Protein AF-A0A2R6ECA6-F1 (afdb_monomer)

Mean predicted aligned error: 9.38 Å

Nearest PDB structures (foldseek):
  5mgy-assembly4_A  TM=2.905E-01  e=3.340E+00  Stutzerimonas stutzeri ATCC 14405 = CCUG 16156
  5xod-assembly1_A  TM=2.362E-01  e=5.209E+00  Homo sapiens

pLDDT: mean 79.29, std 18.14, range [38.91, 96.81]

Foldseek 3Di:
DWDDWDKPFDDLVLVVVCLVVLPLCSPTPWMWTDHRQKTAGGQVRPQWKWFAPDQQPDPDDDDWPQAPPRDQDRMDSDCVSYDHIDTQDHQWIFGHPPGPVCPPPDRRDIDRSHYDDDDDDDPDPVVNVVVD

Structure (mmCIF, N/CA/C/O backbone):
data_AF-A0A2R6ECA6-F1
#
_entry.id   AF-A0A2R6ECA6-F1
#
loop_
_atom_site.group_PDB
_atom_site.id
_atom_site.type_symbol
_atom_site.label_atom_id
_atom_site.label_alt_id
_atom_site.label_comp_id
_atom_site.label_asym_id
_atom_site.label_entity_id
_atom_site.label_seq_id
_atom_site.pdbx_PDB_ins_code
_atom_site.Cartn_x
_atom_site.Cartn_y
_atom_site.Cartn_z
_atom_site.occupancy
_atom_site.B_iso_or_equiv
_atom_site.auth_seq_id
_atom_site.auth_comp_id
_atom_site.auth_asym_id
_atom_site.auth_atom_id
_atom_site.pdbx_PDB_model_num
ATOM 1 N N . MET A 1 1 ? 10.782 -21.350 -6.755 1.00 46.38 1 MET A N 1
ATOM 2 C CA . MET A 1 1 ? 11.504 -20.353 -5.941 1.00 46.38 1 MET A CA 1
ATOM 3 C C . MET A 1 1 ? 10.453 -19.389 -5.437 1.00 46.38 1 MET A C 1
ATOM 5 O O . MET A 1 1 ? 9.770 -18.817 -6.270 1.00 46.38 1 MET A O 1
ATOM 9 N N . THR A 1 2 ? 10.244 -19.312 -4.126 1.00 53.75 2 THR A N 1
ATOM 10 C CA . THR A 1 2 ? 9.335 -18.329 -3.518 1.00 53.75 2 THR A CA 1
ATOM 11 C C . THR A 1 2 ? 10.023 -16.974 -3.559 1.00 53.75 2 THR A C 1
ATOM 13 O O . THR A 1 2 ? 11.202 -16.893 -3.213 1.00 53.75 2 THR A O 1
ATOM 16 N N . LEU A 1 3 ? 9.328 -15.935 -4.015 1.00 64.56 3 LEU A N 1
ATOM 17 C CA . LEU A 1 3 ? 9.881 -14.584 -3.984 1.00 64.56 3 LEU A CA 1
ATOM 18 C C . LEU A 1 3 ? 9.994 -14.118 -2.523 1.00 64.56 3 LEU A C 1
ATOM 20 O O . LEU A 1 3 ? 9.020 -14.190 -1.771 1.00 64.56 3 LEU A O 1
ATOM 24 N N . GLU A 1 4 ? 11.184 -13.680 -2.112 1.00 76.25 4 GLU A N 1
ATOM 25 C CA . GLU A 1 4 ? 11.401 -13.132 -0.770 1.00 76.25 4 GLU A CA 1
ATOM 26 C C . GLU A 1 4 ? 10.685 -11.785 -0.605 1.00 76.25 4 GLU A C 1
ATOM 28 O O . GLU A 1 4 ? 10.438 -11.067 -1.576 1.00 76.25 4 GLU A O 1
ATOM 33 N N . ALA A 1 5 ? 10.320 -11.455 0.635 1.00 86.31 5 ALA A N 1
ATOM 34 C CA . ALA A 1 5 ? 9.654 -10.194 0.923 1.00 86.31 5 ALA A CA 1
ATOM 35 C C . ALA A 1 5 ? 10.627 -9.017 0.768 1.00 86.31 5 ALA A C 1
ATOM 37 O O . ALA A 1 5 ? 11.710 -9.025 1.353 1.00 86.31 5 ALA A O 1
ATOM 38 N N . ASP A 1 6 ? 10.198 -7.989 0.043 1.00 93.50 6 ASP A N 1
ATOM 39 C CA . ASP A 1 6 ? 10.919 -6.729 -0.130 1.00 93.50 6 ASP A CA 1
ATOM 40 C C . ASP A 1 6 ? 9.924 -5.582 0.063 1.00 93.50 6 ASP A C 1
ATOM 42 O O . ASP A 1 6 ? 9.097 -5.293 -0.804 1.00 93.50 6 ASP A O 1
ATOM 46 N N . LEU A 1 7 ? 9.936 -5.001 1.264 1.00 94.75 7 LEU A N 1
ATOM 47 C CA . LEU A 1 7 ? 8.926 -4.066 1.753 1.00 94.75 7 LEU A CA 1
ATOM 48 C C . LEU A 1 7 ? 9.568 -2.778 2.251 1.00 94.75 7 LEU A C 1
ATOM 50 O O . LEU A 1 7 ? 10.609 -2.786 2.910 1.00 94.75 7 LEU A O 1
ATOM 54 N N . ARG A 1 8 ? 8.862 -1.670 2.031 1.00 95.88 8 ARG A N 1
ATOM 55 C CA . ARG A 1 8 ? 9.128 -0.383 2.674 1.00 95.88 8 ARG A CA 1
ATOM 56 C C . ARG A 1 8 ? 8.043 -0.060 3.690 1.00 95.88 8 ARG A C 1
ATOM 58 O O . ARG A 1 8 ? 6.891 -0.455 3.527 1.00 95.88 8 ARG A O 1
ATOM 65 N N . GLY A 1 9 ? 8.425 0.651 4.747 1.00 94.94 9 GLY A N 1
ATOM 66 C CA . GLY A 1 9 ? 7.510 1.225 5.740 1.00 94.94 9 GLY A CA 1
ATOM 67 C C . GLY A 1 9 ? 6.931 0.261 6.789 1.00 94.94 9 GLY A C 1
ATOM 68 O O . GLY A 1 9 ? 6.537 0.712 7.865 1.00 94.94 9 GLY A O 1
ATOM 69 N N . ALA A 1 10 ? 6.931 -1.057 6.555 1.00 95.38 10 ALA A N 1
ATOM 70 C CA . ALA A 1 10 ? 6.458 -2.045 7.529 1.00 95.38 10 ALA A CA 1
ATOM 71 C C . ALA A 1 10 ? 7.147 -3.413 7.399 1.00 95.38 10 ALA A C 1
ATOM 73 O O . ALA A 1 10 ? 7.728 -3.751 6.371 1.00 95.38 10 ALA A O 1
ATOM 74 N N . SER A 1 11 ? 7.041 -4.225 8.456 1.00 94.94 11 SER A N 1
ATOM 75 C CA . SER A 1 11 ? 7.504 -5.616 8.439 1.00 94.94 11 SER A CA 1
ATOM 76 C C . SER A 1 11 ? 6.539 -6.525 7.667 1.00 94.94 11 SER A C 1
ATOM 78 O O . SER A 1 11 ? 5.327 -6.298 7.677 1.00 94.94 11 SER A O 1
ATOM 80 N N . ALA A 1 12 ? 7.046 -7.621 7.091 1.00 94.12 12 ALA A N 1
ATOM 81 C CA . ALA A 1 12 ? 6.208 -8.623 6.425 1.00 94.12 12 ALA A CA 1
ATOM 82 C C . ALA A 1 12 ? 5.117 -9.197 7.347 1.00 94.12 12 ALA A C 1
ATOM 84 O O . ALA A 1 12 ? 3.996 -9.419 6.905 1.00 94.12 12 ALA A O 1
ATOM 85 N N . ALA A 1 13 ? 5.407 -9.385 8.640 1.00 95.06 13 ALA A N 1
ATOM 86 C CA . ALA A 1 13 ? 4.423 -9.874 9.607 1.00 95.06 13 ALA A CA 1
ATOM 87 C C . ALA A 1 13 ? 3.259 -8.888 9.809 1.00 95.06 13 ALA A C 1
ATOM 89 O O . ALA A 1 13 ? 2.100 -9.299 9.850 1.00 95.06 13 ALA A O 1
ATOM 90 N N . THR A 1 14 ? 3.553 -7.586 9.889 1.00 95.88 14 THR A N 1
ATOM 91 C CA . THR A 1 14 ? 2.533 -6.532 9.993 1.00 95.88 14 THR A CA 1
ATOM 92 C C . THR A 1 14 ? 1.647 -6.508 8.753 1.00 95.88 14 THR A C 1
ATOM 94 O O . THR A 1 14 ? 0.424 -6.493 8.873 1.00 95.88 14 THR A O 1
ATOM 97 N N . VAL A 1 15 ? 2.263 -6.550 7.570 1.00 95.12 15 VAL A N 1
ATOM 98 C CA . VAL A 1 15 ? 1.555 -6.514 6.286 1.00 95.12 15 VAL A CA 1
ATOM 99 C C . VAL A 1 15 ? 0.675 -7.752 6.101 1.00 95.12 15 VAL A C 1
ATOM 101 O O . VAL A 1 15 ? -0.496 -7.608 5.762 1.00 95.12 15 VAL A O 1
ATOM 104 N N . ARG A 1 16 ? 1.181 -8.956 6.401 1.00 94.75 16 ARG A N 1
ATOM 105 C CA . ARG A 1 16 ? 0.378 -10.194 6.391 1.00 94.75 16 ARG A CA 1
ATOM 106 C C . ARG A 1 16 ? -0.846 -10.070 7.286 1.00 94.75 16 ARG A C 1
ATOM 108 O O . ARG A 1 16 ? -1.962 -10.279 6.826 1.00 94.75 16 ARG A O 1
ATOM 115 N N . GLY A 1 17 ? -0.646 -9.634 8.529 1.00 94.94 17 GLY A N 1
ATOM 116 C CA . GLY A 1 17 ? -1.744 -9.426 9.467 1.00 94.94 17 GLY A CA 1
ATOM 117 C C . GLY A 1 17 ? -2.772 -8.400 8.975 1.00 94.94 17 GLY A C 1
ATOM 118 O O . GLY A 1 17 ? -3.964 -8.581 9.210 1.00 94.94 17 GLY A O 1
ATOM 119 N N . ALA A 1 18 ? -2.336 -7.346 8.280 1.00 94.56 18 ALA A N 1
ATOM 120 C CA . ALA A 1 18 ? -3.233 -6.354 7.691 1.00 94.56 18 ALA A CA 1
ATOM 121 C C . ALA A 1 18 ? -4.069 -6.932 6.538 1.00 94.56 18 ALA A C 1
ATOM 123 O O . ALA A 1 18 ? -5.258 -6.633 6.433 1.00 94.56 18 ALA A O 1
ATOM 124 N N . ILE A 1 19 ? -3.473 -7.787 5.698 1.00 93.25 19 ILE A N 1
ATOM 125 C CA . ILE A 1 19 ? -4.176 -8.474 4.603 1.00 93.25 19 ILE A CA 1
ATOM 126 C C . ILE A 1 19 ? -5.187 -9.469 5.174 1.00 93.25 19 ILE A C 1
ATOM 128 O O . ILE A 1 19 ? -6.350 -9.455 4.782 1.00 93.25 19 ILE A O 1
ATOM 132 N N . GLU A 1 20 ? -4.755 -10.310 6.115 1.00 93.38 20 GLU A N 1
ATOM 133 C CA . GLU A 1 20 ? -5.581 -11.355 6.730 1.00 93.38 20 GLU A CA 1
ATOM 134 C C . GLU A 1 20 ? -6.795 -10.782 7.462 1.00 93.38 20 GLU A C 1
ATOM 136 O O . GLU A 1 20 ? -7.891 -11.332 7.368 1.00 93.38 20 GLU A O 1
ATOM 141 N N . ARG A 1 21 ? -6.614 -9.670 8.184 1.00 93.38 21 ARG A N 1
ATOM 142 C CA . ARG A 1 21 ? -7.695 -9.022 8.937 1.00 93.38 21 ARG A CA 1
ATOM 143 C C . ARG A 1 21 ? -8.496 -8.014 8.115 1.00 93.38 21 ARG A C 1
ATOM 145 O O . ARG A 1 21 ? -9.508 -7.528 8.608 1.00 93.38 21 ARG A O 1
ATOM 152 N N . GLY A 1 22 ? -8.046 -7.679 6.905 1.00 91.75 22 GLY A N 1
ATOM 153 C CA . GLY A 1 22 ? -8.604 -6.568 6.131 1.00 91.75 22 GLY A CA 1
ATOM 154 C C . GLY A 1 22 ? -8.459 -5.219 6.844 1.00 91.75 22 GLY A C 1
ATOM 155 O O . GLY A 1 22 ? -9.317 -4.359 6.694 1.00 91.75 22 GLY A O 1
ATOM 156 N N . ASP A 1 23 ? -7.403 -5.044 7.642 1.00 93.00 23 ASP A N 1
ATOM 157 C CA . ASP A 1 23 ? -7.160 -3.843 8.448 1.00 93.00 23 ASP A CA 1
ATOM 158 C C . ASP A 1 23 ? -6.525 -2.737 7.581 1.00 93.00 23 ASP A C 1
ATOM 160 O O . ASP A 1 23 ? -5.359 -2.874 7.195 1.00 93.00 23 ASP A O 1
ATOM 164 N N . PRO A 1 24 ? -7.261 -1.656 7.246 1.00 90.06 24 PRO A N 1
ATOM 165 C CA . PRO A 1 24 ? -6.765 -0.612 6.353 1.00 90.06 24 PRO A CA 1
ATOM 166 C C . PRO A 1 24 ? -5.676 0.254 7.001 1.00 90.06 24 PRO A C 1
ATOM 168 O O . PRO A 1 24 ? -4.920 0.910 6.285 1.00 90.06 24 PRO A O 1
ATOM 171 N N . LEU A 1 25 ? -5.587 0.279 8.337 1.00 89.44 25 LEU A N 1
ATOM 172 C CA . LEU A 1 25 ? -4.720 1.180 9.094 1.00 89.44 25 LEU A CA 1
ATOM 173 C C . LEU A 1 25 ? -4.029 0.431 10.249 1.00 89.44 25 LEU A C 1
ATOM 175 O O . LEU A 1 25 ? -4.284 0.729 11.416 1.00 89.44 25 LEU A O 1
ATOM 179 N N . PRO A 1 26 ? -3.067 -0.466 9.960 1.00 90.00 26 PRO A N 1
ATOM 180 C CA . PRO A 1 26 ? -2.412 -1.307 10.969 1.00 90.00 26 PRO A CA 1
ATOM 181 C C . PRO A 1 26 ? -1.420 -0.556 11.886 1.00 90.00 26 PRO A C 1
ATOM 183 O O . PRO A 1 26 ? -0.517 -1.166 12.457 1.00 90.00 26 PRO A O 1
ATOM 186 N N . GLY A 1 27 ? -1.539 0.772 12.009 1.00 88.94 27 GLY A N 1
ATOM 187 C CA . GLY A 1 27 ? -0.695 1.608 12.871 1.00 88.94 27 GLY A CA 1
ATOM 188 C C . GLY A 1 27 ? 0.703 1.914 12.318 1.00 88.94 27 GLY A C 1
ATOM 189 O O . GLY A 1 27 ? 1.623 2.166 13.092 1.00 88.94 27 GLY A O 1
ATOM 190 N N . THR A 1 28 ? 0.890 1.877 10.996 1.00 89.50 28 THR A N 1
ATOM 191 C CA . THR A 1 28 ? 2.179 2.153 10.335 1.00 89.50 28 THR A CA 1
ATOM 192 C C . THR A 1 28 ? 2.210 3.542 9.686 1.00 89.50 28 THR A C 1
ATOM 194 O O . THR A 1 28 ? 1.178 4.194 9.503 1.00 89.50 28 THR A O 1
ATOM 197 N N . ALA A 1 29 ? 3.401 3.992 9.280 1.00 88.06 29 ALA A N 1
ATOM 198 C CA . ALA A 1 29 ? 3.580 5.237 8.524 1.00 88.06 29 ALA A CA 1
ATOM 199 C C . ALA A 1 29 ? 3.193 5.120 7.030 1.00 88.06 29 ALA A C 1
ATOM 201 O O . ALA A 1 29 ? 3.304 6.095 6.291 1.00 88.06 29 ALA A O 1
ATOM 202 N N . GLY A 1 30 ? 2.717 3.950 6.592 1.00 92.94 30 GLY A N 1
ATOM 203 C CA . GLY A 1 30 ? 2.569 3.565 5.186 1.00 92.94 30 GLY A CA 1
ATOM 204 C C . GLY A 1 30 ? 3.395 2.320 4.876 1.00 92.94 30 GLY A C 1
ATOM 205 O O . GLY A 1 30 ? 4.333 2.007 5.610 1.00 92.94 30 GLY A O 1
ATOM 206 N N . PHE A 1 31 ? 3.025 1.577 3.834 1.00 96.44 31 PHE A N 1
ATOM 207 C CA . PHE A 1 31 ? 3.833 0.463 3.339 1.00 96.44 31 PHE A CA 1
ATOM 208 C C . PHE A 1 31 ? 3.521 0.125 1.886 1.00 96.44 31 PHE A C 1
ATOM 210 O O . PHE A 1 31 ? 2.387 0.246 1.418 1.00 96.44 31 PHE A O 1
ATOM 217 N N . ALA A 1 32 ? 4.542 -0.357 1.186 1.00 96.81 32 ALA A N 1
ATOM 218 C CA . ALA A 1 32 ? 4.403 -0.919 -0.145 1.00 96.81 32 ALA A CA 1
ATOM 219 C C . ALA A 1 32 ? 5.536 -1.909 -0.431 1.00 96.81 32 ALA A C 1
ATOM 221 O O . ALA A 1 32 ? 6.596 -1.841 0.197 1.00 96.81 32 ALA A O 1
ATOM 222 N N . GLY A 1 33 ? 5.321 -2.811 -1.387 1.00 94.38 33 GLY A N 1
ATOM 223 C CA . GLY A 1 33 ? 6.334 -3.761 -1.848 1.00 94.38 33 GLY A CA 1
ATOM 224 C C . GLY A 1 33 ? 5.809 -5.187 -1.955 1.00 94.38 33 GLY A C 1
ATOM 225 O O . GLY A 1 33 ? 4.603 -5.406 -2.027 1.00 94.38 33 GLY A O 1
ATOM 226 N N . LEU A 1 34 ? 6.721 -6.150 -1.989 1.00 93.12 34 LEU A N 1
ATOM 227 C CA . LEU A 1 34 ? 6.441 -7.560 -2.214 1.00 93.12 34 LEU A CA 1
ATOM 228 C C . LEU A 1 34 ? 6.336 -8.335 -0.900 1.00 93.12 34 LEU A C 1
ATOM 230 O O . LEU A 1 34 ? 7.238 -8.295 -0.065 1.00 93.12 34 LEU A O 1
ATOM 234 N N . VAL A 1 35 ? 5.262 -9.102 -0.746 1.00 92.44 35 VAL A N 1
ATOM 235 C CA . VAL A 1 35 ? 5.084 -10.071 0.338 1.00 92.44 35 VAL A CA 1
ATOM 236 C C . VAL A 1 35 ? 4.344 -11.293 -0.195 1.00 92.44 35 VAL A C 1
ATOM 238 O O . VAL A 1 35 ? 3.345 -11.162 -0.893 1.00 92.44 35 VAL A O 1
ATOM 241 N N . ASP A 1 36 ? 4.852 -12.490 0.099 1.00 88.00 36 ASP A N 1
ATOM 242 C CA . ASP A 1 36 ? 4.224 -13.769 -0.270 1.00 88.00 36 ASP A CA 1
ATOM 243 C C . ASP A 1 36 ? 3.803 -13.860 -1.753 1.00 88.00 36 ASP A C 1
ATOM 245 O O . ASP A 1 36 ? 2.729 -14.358 -2.088 1.00 88.00 36 ASP A O 1
ATOM 249 N N . GLY A 1 37 ? 4.644 -13.335 -2.652 1.00 85.56 37 GLY A N 1
ATOM 250 C CA . GLY A 1 37 ? 4.391 -13.346 -4.096 1.00 85.56 37 GLY A CA 1
ATOM 251 C C . GLY A 1 37 ? 3.366 -12.315 -4.590 1.00 85.56 37 GLY A C 1
ATOM 252 O O . GLY A 1 37 ? 3.023 -12.320 -5.772 1.00 85.56 37 GLY A O 1
ATOM 253 N N . ALA A 1 38 ? 2.887 -11.413 -3.731 1.00 89.12 38 ALA A N 1
ATOM 254 C CA . ALA A 1 38 ? 1.989 -10.327 -4.103 1.00 89.12 38 ALA A CA 1
ATOM 255 C C . ALA A 1 38 ? 2.588 -8.956 -3.782 1.00 89.12 38 ALA A C 1
ATOM 257 O O . ALA A 1 38 ? 3.158 -8.728 -2.715 1.00 89.12 38 ALA A O 1
ATOM 258 N N . LEU A 1 39 ? 2.417 -8.018 -4.708 1.00 93.56 39 LEU A N 1
ATOM 259 C CA . LEU A 1 39 ? 2.653 -6.614 -4.435 1.00 93.56 39 LEU A CA 1
ATOM 260 C C . LEU A 1 39 ? 1.505 -6.031 -3.651 1.00 93.56 39 LEU A C 1
ATOM 262 O O . LEU A 1 39 ? 0.339 -6.308 -3.926 1.00 93.56 39 LEU A O 1
ATOM 266 N N . VAL A 1 40 ? 1.847 -5.171 -2.712 1.00 95.25 40 VAL A N 1
ATOM 267 C CA . VAL A 1 40 ? 0.888 -4.498 -1.858 1.00 95.25 40 VAL A CA 1
ATOM 268 C C . VAL A 1 40 ? 1.188 -3.016 -1.814 1.00 95.25 40 VAL A C 1
ATOM 270 O O . VAL A 1 40 ? 2.347 -2.602 -1.896 1.00 95.25 40 VAL A O 1
ATOM 273 N N . ARG A 1 41 ? 0.138 -2.221 -1.645 1.00 96.56 41 ARG A N 1
ATOM 274 C CA . ARG A 1 41 ? 0.240 -0.808 -1.300 1.00 96.56 41 ARG A CA 1
ATOM 275 C C . ARG A 1 41 ? -0.857 -0.454 -0.310 1.00 96.56 41 ARG A C 1
ATOM 277 O O . ARG A 1 41 ? -2.020 -0.796 -0.529 1.00 96.56 41 ARG A O 1
ATOM 284 N N . ASP A 1 42 ? -0.477 0.214 0.775 1.00 95.44 42 ASP A N 1
ATOM 285 C CA . ASP A 1 42 ? -1.403 0.614 1.831 1.00 95.44 42 ASP A CA 1
ATOM 286 C C . ASP A 1 42 ? -2.518 1.541 1.319 1.00 95.44 42 ASP A C 1
ATOM 288 O O . ASP A 1 42 ? -2.429 2.125 0.234 1.00 95.44 42 ASP A O 1
ATOM 292 N N . VAL A 1 43 ? -3.585 1.675 2.110 1.00 95.62 43 VAL A N 1
ATOM 293 C CA . VAL A 1 43 ? -4.799 2.418 1.734 1.00 95.62 43 VAL A CA 1
ATOM 294 C C . VAL A 1 43 ? -4.555 3.908 1.469 1.00 95.62 43 VAL A C 1
ATOM 296 O O . VAL A 1 43 ? -5.275 4.507 0.677 1.00 95.62 43 VAL A O 1
ATOM 299 N N . LEU A 1 44 ? -3.529 4.506 2.084 1.00 93.94 44 LEU A N 1
ATOM 300 C CA . LEU A 1 44 ? -3.170 5.913 1.888 1.00 93.94 44 LEU A CA 1
ATOM 301 C C . LEU A 1 44 ? -2.108 6.102 0.798 1.00 93.94 44 LEU A C 1
ATOM 303 O O . LEU A 1 44 ? -1.870 7.227 0.366 1.00 93.94 44 LEU A O 1
ATOM 307 N N . GLY A 1 45 ? -1.470 5.020 0.341 1.00 93.62 45 GLY A N 1
ATOM 308 C CA . GLY A 1 45 ? -0.499 5.046 -0.749 1.00 93.62 45 GLY A CA 1
ATOM 309 C C . GLY A 1 45 ? 0.752 5.878 -0.456 1.00 93.62 45 GLY A C 1
ATOM 310 O O . GLY A 1 45 ? 1.287 6.506 -1.371 1.00 93.62 45 GLY A O 1
ATOM 311 N N . ARG A 1 46 ? 1.207 5.907 0.801 1.00 94.12 46 ARG A N 1
ATOM 312 C CA . ARG A 1 46 ? 2.324 6.763 1.247 1.00 94.12 46 ARG A CA 1
ATOM 313 C C . ARG A 1 46 ? 3.680 6.256 0.775 1.00 94.12 46 ARG A C 1
ATOM 315 O O . ARG A 1 46 ? 4.542 7.054 0.423 1.00 94.12 46 ARG A O 1
ATOM 322 N N . GLU A 1 47 ? 3.831 4.939 0.7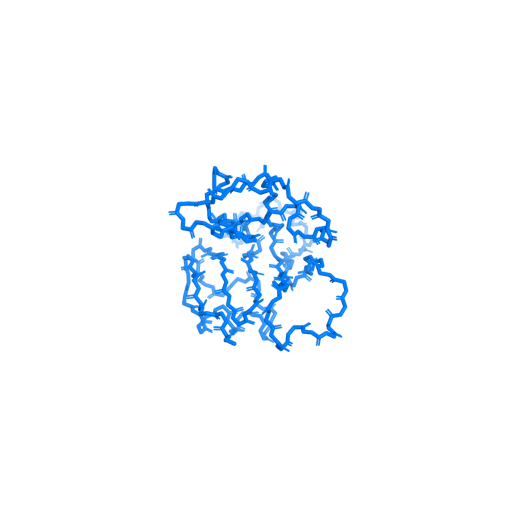08 1.00 96.31 47 GLU A N 1
ATOM 323 C CA . GLU A 1 47 ? 4.934 4.306 -0.007 1.00 96.31 47 GLU A CA 1
ATOM 324 C C . GLU A 1 47 ? 4.528 4.049 -1.467 1.00 96.31 47 GLU A C 1
ATOM 326 O O . GLU A 1 47 ? 3.376 3.711 -1.779 1.00 96.31 47 GLU A O 1
ATOM 331 N N . LEU A 1 48 ? 5.481 4.239 -2.380 1.00 96.19 48 LEU A N 1
ATOM 332 C CA . LEU A 1 48 ? 5.286 4.042 -3.816 1.00 96.19 48 LEU A CA 1
ATOM 333 C C . LEU A 1 48 ? 5.768 2.653 -4.215 1.00 96.19 48 LEU A C 1
ATOM 335 O O . LEU A 1 48 ? 6.823 2.211 -3.774 1.00 96.19 48 LEU A O 1
ATOM 339 N N . VAL A 1 49 ? 5.025 1.991 -5.095 1.00 95.62 49 VAL A N 1
ATOM 340 C CA . VAL A 1 49 ? 5.473 0.771 -5.765 1.00 95.62 49 VAL A CA 1
ATOM 341 C C . VAL A 1 49 ? 4.884 0.743 -7.166 1.00 95.62 49 VAL A C 1
ATOM 343 O O . VAL A 1 49 ? 3.692 0.990 -7.355 1.00 95.62 49 VAL A O 1
ATOM 346 N N . TYR A 1 50 ? 5.736 0.482 -8.145 1.00 94.12 50 TYR A N 1
ATOM 347 C CA . TYR A 1 50 ? 5.399 0.502 -9.556 1.00 94.12 50 TYR A CA 1
ATOM 348 C C . TYR A 1 50 ? 5.452 -0.904 -10.125 1.00 94.12 50 TYR A C 1
ATOM 350 O O . TYR A 1 50 ? 6.272 -1.721 -9.711 1.00 94.12 50 TYR A O 1
ATOM 358 N N . VAL A 1 51 ? 4.588 -1.158 -11.091 1.00 90.81 51 VAL A N 1
ATOM 359 C CA . VAL A 1 51 ? 4.504 -2.386 -11.877 1.00 90.81 51 VAL A CA 1
ATOM 360 C C . VAL A 1 51 ? 4.770 -2.048 -13.329 1.00 90.81 51 VAL A C 1
ATOM 362 O O . VAL A 1 51 ? 4.407 -0.967 -13.783 1.00 90.81 51 VAL A O 1
ATOM 365 N N . ASP A 1 52 ? 5.419 -2.948 -14.051 1.00 87.81 52 ASP A N 1
ATOM 366 C CA . ASP A 1 52 ? 5.629 -2.776 -15.484 1.00 87.81 52 ASP A CA 1
ATOM 367 C C . ASP A 1 52 ? 4.394 -3.287 -16.242 1.00 87.81 52 ASP A C 1
ATOM 369 O O . ASP A 1 52 ? 4.036 -4.465 -16.126 1.00 87.81 52 ASP A O 1
ATOM 373 N N . ARG A 1 53 ? 3.720 -2.399 -16.984 1.00 81.12 53 ARG A N 1
ATOM 374 C CA . ARG A 1 53 ? 2.528 -2.734 -17.779 1.00 81.12 53 ARG A CA 1
ATOM 375 C C . ARG A 1 53 ? 2.845 -3.722 -18.897 1.00 81.12 53 ARG A C 1
ATOM 377 O O . ARG A 1 53 ? 2.084 -4.664 -19.090 1.00 81.12 53 ARG A O 1
ATOM 384 N N . GLU A 1 54 ? 3.996 -3.604 -19.555 1.00 69.94 54 GLU A N 1
ATOM 385 C CA . GLU A 1 54 ? 4.383 -4.550 -20.612 1.00 69.94 54 GLU A CA 1
ATOM 386 C C . GLU A 1 54 ? 4.631 -5.956 -20.042 1.00 69.94 54 GLU A C 1
ATOM 388 O O . GLU A 1 54 ? 4.269 -6.959 -20.653 1.00 69.94 54 GLU A O 1
ATOM 393 N N . SER A 1 55 ? 5.172 -6.051 -18.822 1.00 63.56 55 SER A N 1
ATOM 394 C CA . SER A 1 55 ? 5.362 -7.347 -18.144 1.00 63.56 55 SER A CA 1
ATOM 395 C C . SER A 1 55 ? 4.052 -7.962 -17.635 1.00 63.56 55 SER A C 1
ATOM 397 O O . SER A 1 55 ? 3.980 -9.170 -17.395 1.00 63.56 55 SER A O 1
ATOM 399 N N . ALA A 1 56 ? 3.024 -7.138 -17.429 1.00 57.81 56 ALA A N 1
ATOM 400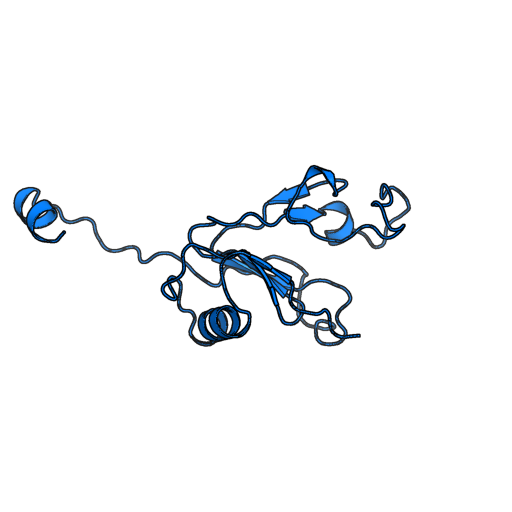 C CA . ALA A 1 56 ? 1.697 -7.577 -17.024 1.00 57.81 56 ALA A CA 1
ATOM 401 C C . ALA A 1 56 ? 0.873 -8.142 -18.189 1.00 57.81 56 ALA A C 1
ATOM 403 O O . ALA A 1 56 ? 0.118 -9.095 -17.975 1.00 57.81 56 ALA A O 1
ATOM 404 N N . ASP A 1 57 ? 1.032 -7.568 -19.383 1.00 51.34 57 ASP A N 1
ATOM 405 C CA . ASP A 1 57 ? 0.194 -7.857 -20.548 1.00 51.34 57 ASP A CA 1
ATOM 406 C C . ASP A 1 57 ? 0.739 -8.974 -21.462 1.00 51.34 57 ASP A C 1
ATOM 408 O O . ASP A 1 57 ? -0.042 -9.615 -22.165 1.00 51.34 57 ASP A O 1
ATOM 412 N N . GLU A 1 58 ? 2.040 -9.300 -21.452 1.00 50.44 58 GLU A N 1
ATOM 413 C CA . GLU A 1 58 ? 2.619 -9.987 -22.617 1.00 50.44 58 GLU A CA 1
ATOM 414 C C . GLU A 1 58 ? 3.250 -11.375 -22.353 1.00 50.44 58 GLU A C 1
ATOM 416 O O . GLU A 1 58 ? 4.248 -11.553 -21.656 1.00 50.44 58 GLU A O 1
ATOM 421 N N . GLY A 1 59 ? 2.696 -12.378 -23.049 1.00 43.31 59 GLY A N 1
ATOM 422 C CA . GLY A 1 59 ? 3.451 -13.450 -23.710 1.00 43.31 59 GLY A CA 1
ATOM 423 C C . GLY A 1 59 ? 3.939 -13.008 -25.097 1.00 43.31 59 GLY A C 1
ATOM 424 O O . GLY A 1 59 ? 3.868 -13.773 -26.057 1.00 43.31 59 GLY A O 1
ATOM 425 N N . ALA A 1 60 ? 4.385 -11.765 -25.216 1.00 39.34 60 ALA A N 1
ATOM 426 C CA . ALA A 1 60 ? 4.837 -11.149 -26.448 1.00 39.34 60 ALA A CA 1
ATOM 427 C C . ALA A 1 60 ? 6.094 -10.297 -26.203 1.00 39.34 60 ALA A C 1
ATOM 429 O O . ALA A 1 60 ? 6.607 -10.132 -25.098 1.00 39.34 60 ALA A O 1
ATOM 430 N N . SER A 1 61 ? 6.765 -10.077 -27.316 1.00 42.25 61 SER A N 1
ATOM 431 C CA . SER A 1 61 ? 8.192 -10.286 -27.497 1.00 42.25 61 SER A CA 1
ATOM 432 C C . SER A 1 61 ? 9.053 -9.043 -27.279 1.00 42.25 61 SER A C 1
ATOM 434 O O . SER A 1 61 ? 8.762 -7.986 -27.817 1.00 42.25 61 SER A O 1
ATOM 436 N N . ALA A 1 62 ? 10.214 -9.264 -26.650 1.00 46.28 62 ALA A N 1
ATOM 437 C CA . ALA A 1 62 ? 11.496 -8.593 -26.897 1.00 46.28 62 ALA A CA 1
ATOM 438 C C . ALA A 1 62 ? 11.464 -7.062 -27.089 1.00 46.28 62 ALA A C 1
ATOM 440 O O . ALA A 1 62 ? 11.810 -6.547 -28.151 1.00 46.28 62 ALA A O 1
ATOM 441 N N . GLY A 1 63 ? 11.157 -6.343 -26.009 1.00 43.22 63 GLY A N 1
ATOM 442 C CA . GLY A 1 63 ? 11.418 -4.904 -25.886 1.00 43.22 63 GLY A CA 1
ATOM 443 C C . GLY A 1 63 ? 11.951 -4.460 -24.520 1.00 43.22 63 GLY A C 1
ATOM 444 O O . GLY A 1 63 ? 12.348 -3.307 -24.371 1.00 43.22 63 GLY A O 1
ATOM 445 N N . ALA A 1 64 ? 12.014 -5.362 -23.533 1.00 49.78 64 ALA A N 1
ATOM 446 C CA . ALA A 1 64 ? 12.436 -5.027 -22.180 1.00 49.78 64 ALA A CA 1
ATOM 447 C C . ALA A 1 64 ? 13.870 -4.476 -22.170 1.00 49.78 64 ALA A C 1
ATOM 449 O O . ALA A 1 64 ? 14.835 -5.188 -22.469 1.00 49.78 64 ALA A O 1
ATOM 450 N N . ARG A 1 65 ? 14.032 -3.203 -21.788 1.00 46.47 65 ARG A N 1
ATOM 451 C CA . ARG A 1 65 ? 15.345 -2.703 -21.378 1.00 46.47 65 ARG A CA 1
ATOM 452 C C . ARG A 1 65 ? 15.771 -3.519 -20.167 1.00 46.47 65 ARG A C 1
ATOM 454 O O . ARG A 1 65 ? 15.170 -3.423 -19.103 1.00 46.47 65 ARG A O 1
ATOM 461 N N . ALA A 1 66 ? 16.794 -4.347 -20.350 1.00 47.69 66 ALA A N 1
ATOM 462 C CA . ALA A 1 66 ? 17.409 -5.077 -19.261 1.00 47.69 66 ALA A CA 1
ATOM 463 C C . ALA A 1 66 ? 17.818 -4.086 -18.161 1.00 47.69 66 ALA A C 1
ATOM 465 O O . ALA A 1 66 ? 18.637 -3.195 -18.397 1.00 47.69 66 ALA A O 1
ATOM 466 N N . GLY A 1 67 ? 17.247 -4.247 -16.964 1.00 46.81 67 GLY A N 1
ATOM 467 C CA . GLY A 1 67 ? 17.745 -3.578 -15.767 1.00 46.81 67 GLY A CA 1
ATOM 468 C C . GLY A 1 67 ? 19.202 -3.971 -15.495 1.00 46.81 67 GLY A C 1
ATOM 469 O O . GLY A 1 67 ? 19.757 -4.851 -16.156 1.00 46.81 67 GLY A O 1
ATOM 470 N N . ALA A 1 68 ? 19.826 -3.360 -14.485 1.00 44.94 68 ALA A N 1
ATOM 471 C CA . ALA A 1 68 ? 21.251 -3.522 -14.154 1.00 44.94 68 ALA A CA 1
ATOM 472 C C . ALA A 1 68 ? 21.744 -4.981 -13.945 1.00 44.94 68 ALA A C 1
ATOM 474 O O . ALA A 1 68 ? 22.945 -5.200 -13.820 1.00 44.94 68 ALA A O 1
ATOM 475 N N . ASN A 1 69 ? 20.842 -5.972 -13.930 1.00 39.19 69 ASN A N 1
ATOM 476 C CA . ASN A 1 69 ? 21.124 -7.402 -13.794 1.00 39.19 69 ASN A CA 1
ATOM 477 C C . ASN A 1 69 ? 20.573 -8.274 -14.953 1.00 39.19 69 ASN A C 1
ATOM 479 O O . ASN A 1 69 ? 20.346 -9.467 -14.783 1.00 39.19 69 ASN A O 1
ATOM 483 N N . GLY A 1 70 ? 20.276 -7.718 -16.132 1.00 38.91 70 GLY A N 1
ATOM 484 C CA . GLY A 1 70 ? 19.875 -8.535 -17.294 1.00 38.91 70 GLY A CA 1
ATOM 485 C C . GLY A 1 70 ? 18.447 -9.107 -17.260 1.00 38.91 70 GLY A C 1
ATOM 486 O O . GLY A 1 70 ? 17.951 -9.531 -18.298 1.00 38.91 70 GLY A O 1
ATOM 487 N N . SER A 1 71 ? 17.767 -9.080 -16.109 1.00 50.31 71 SER A N 1
ATOM 488 C CA . SER A 1 71 ? 16.341 -9.396 -15.962 1.00 50.31 71 SER A CA 1
ATOM 489 C C . SER A 1 71 ? 15.559 -8.106 -15.741 1.00 50.31 71 SER A C 1
ATOM 491 O O . SER A 1 71 ? 15.884 -7.338 -14.834 1.00 50.31 71 SER A O 1
ATOM 493 N N . ALA A 1 72 ? 14.525 -7.865 -16.547 1.00 57.91 72 ALA A N 1
ATOM 494 C CA . ALA A 1 72 ? 13.527 -6.859 -16.208 1.00 57.91 72 ALA A CA 1
ATOM 495 C C . ALA A 1 72 ? 12.768 -7.349 -14.971 1.00 57.91 72 ALA A C 1
ATOM 497 O O . ALA A 1 72 ? 12.279 -8.480 -14.941 1.00 57.91 72 ALA A O 1
ATOM 498 N N . SER A 1 73 ? 12.749 -6.538 -13.917 1.00 70.62 73 SER A N 1
ATOM 499 C CA . SER A 1 73 ? 11.873 -6.801 -12.781 1.00 70.62 73 SER A CA 1
ATOM 500 C C . SER A 1 73 ? 10.467 -6.376 -1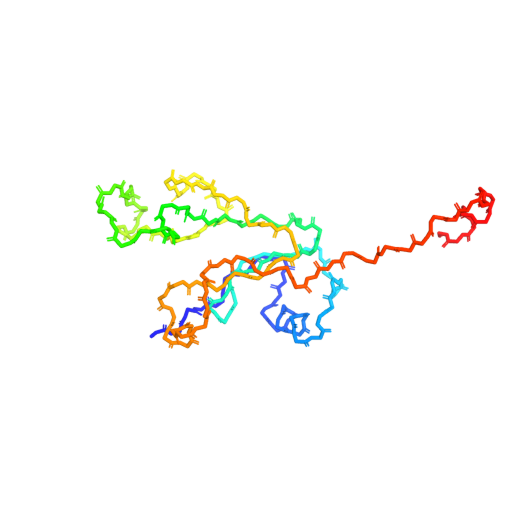3.184 1.00 70.62 73 SER A C 1
ATOM 502 O O . SER A 1 73 ? 10.295 -5.270 -13.683 1.00 70.62 73 SER A O 1
ATOM 504 N N . ALA A 1 74 ? 9.457 -7.212 -12.939 1.00 83.62 74 ALA A N 1
ATOM 505 C CA . ALA A 1 74 ? 8.058 -6.861 -13.214 1.00 83.62 74 ALA A CA 1
ATOM 506 C C . ALA A 1 74 ? 7.547 -5.689 -12.344 1.00 83.62 74 ALA A C 1
ATOM 508 O O . ALA A 1 74 ? 6.413 -5.236 -12.504 1.00 83.62 74 ALA A O 1
ATOM 509 N N . TRP A 1 75 ? 8.357 -5.231 -11.386 1.00 90.56 75 TRP A N 1
ATOM 510 C CA . TRP A 1 75 ? 8.028 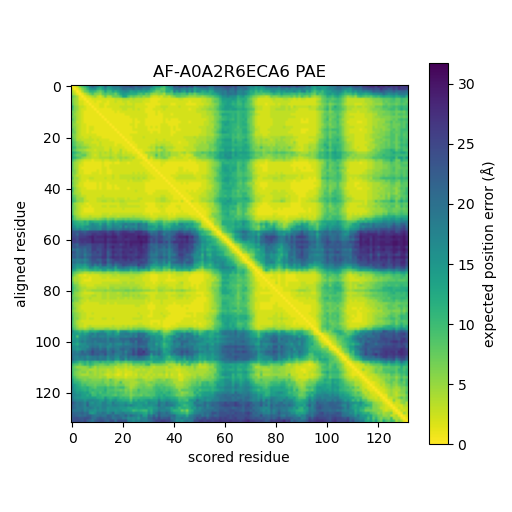-4.168 -10.449 1.00 90.56 75 TRP A CA 1
ATOM 511 C C . TRP A 1 75 ? 9.278 -3.492 -9.874 1.00 90.56 75 TRP A C 1
ATOM 513 O O . TRP A 1 75 ? 10.374 -4.055 -9.899 1.00 90.56 75 TRP A O 1
ATOM 523 N N . SER A 1 76 ? 9.118 -2.281 -9.347 1.00 92.12 76 SER A N 1
ATOM 524 C CA . SER A 1 76 ? 10.192 -1.506 -8.717 1.00 92.12 76 SER A CA 1
ATOM 525 C C . SER A 1 76 ? 9.619 -0.438 -7.784 1.00 92.12 76 SER A C 1
ATOM 527 O O . SER A 1 76 ? 8.493 0.020 -7.961 1.00 92.12 76 SER A O 1
ATOM 529 N N . PHE A 1 77 ? 10.405 0.016 -6.808 1.00 94.06 77 PHE A N 1
ATOM 530 C CA . PHE A 1 77 ? 10.090 1.231 -6.046 1.00 94.06 77 PHE A CA 1
ATOM 531 C C . PHE A 1 77 ? 10.421 2.522 -6.814 1.00 94.06 77 PHE A C 1
ATOM 533 O O . PHE A 1 77 ? 9.892 3.584 -6.491 1.00 94.06 77 PHE A O 1
ATOM 540 N N . ASP A 1 78 ? 11.309 2.434 -7.807 1.00 91.12 78 ASP A N 1
ATOM 541 C CA . ASP A 1 78 ? 11.718 3.529 -8.690 1.00 91.12 78 ASP A CA 1
ATOM 542 C C . ASP A 1 78 ? 11.208 3.264 -10.119 1.00 91.12 78 ASP A C 1
ATOM 544 O O . ASP A 1 78 ? 11.599 2.250 -10.714 1.00 91.12 78 ASP A O 1
ATOM 548 N N . PRO A 1 79 ? 10.358 4.138 -10.694 1.00 91.56 79 PRO A N 1
ATOM 549 C CA . PRO A 1 79 ? 9.812 3.937 -12.033 1.00 91.56 79 PRO A CA 1
ATOM 550 C C . PRO A 1 79 ? 10.885 3.995 -13.127 1.00 91.56 79 PRO A C 1
ATOM 552 O O . PRO A 1 79 ? 10.677 3.423 -14.193 1.00 91.56 79 PRO A O 1
ATOM 555 N N . GLY A 1 80 ? 12.041 4.628 -12.877 1.00 88.19 80 GLY A N 1
ATOM 556 C CA . GLY A 1 80 ? 13.140 4.708 -13.847 1.00 88.19 80 GLY A CA 1
ATOM 557 C C . GLY A 1 80 ? 13.765 3.355 -14.210 1.00 88.19 80 GLY A C 1
ATOM 558 O O . GLY A 1 80 ? 14.484 3.258 -15.204 1.00 88.19 80 GLY A O 1
ATOM 559 N N . GLY A 1 81 ? 13.484 2.312 -13.421 1.00 82.50 81 GLY A N 1
ATOM 560 C CA . GLY A 1 81 ? 13.926 0.940 -13.669 1.00 82.50 81 GLY A CA 1
ATOM 561 C C . GLY A 1 81 ? 12.973 0.081 -14.509 1.00 82.50 81 GLY A C 1
ATOM 562 O O . GLY A 1 81 ? 13.309 -1.076 -14.753 1.00 82.50 81 GLY A O 1
ATOM 563 N N . LEU A 1 82 ? 11.809 0.603 -14.919 1.00 87.06 82 LEU A N 1
ATOM 564 C CA . LEU A 1 82 ? 10.768 -0.134 -15.654 1.00 87.06 82 LEU A CA 1
ATOM 565 C C . LEU A 1 82 ? 10.580 0.425 -17.073 1.00 87.06 82 LEU A C 1
ATOM 567 O O . LEU A 1 82 ? 10.917 1.582 -17.336 1.00 87.06 82 LEU A O 1
ATOM 571 N N . ALA A 1 83 ? 10.051 -0.391 -17.987 1.00 86.56 83 ALA A N 1
ATOM 572 C CA . ALA A 1 83 ? 9.803 0.015 -19.370 1.00 86.56 83 ALA A CA 1
ATOM 573 C C . ALA A 1 83 ? 8.527 0.865 -19.494 1.00 86.56 83 ALA A C 1
ATOM 575 O O . ALA A 1 83 ? 8.595 1.988 -20.001 1.00 86.56 83 ALA A O 1
ATOM 576 N N . ASP A 1 84 ? 7.405 0.380 -18.950 1.00 85.44 84 ASP A N 1
ATOM 577 C CA . ASP A 1 84 ? 6.140 1.119 -18.855 1.00 85.44 84 ASP A CA 1
ATOM 578 C C . ASP A 1 84 ? 5.629 1.122 -17.401 1.00 85.44 84 ASP A C 1
ATOM 580 O O . ASP A 1 84 ? 4.779 0.307 -17.026 1.00 85.44 84 ASP A O 1
ATOM 584 N N . PRO A 1 85 ? 6.177 1.994 -16.531 1.00 91.25 85 PRO A N 1
ATOM 585 C CA . PRO A 1 85 ? 5.803 2.027 -15.125 1.00 91.25 85 PRO A CA 1
ATOM 586 C C . PRO A 1 85 ? 4.347 2.470 -14.936 1.00 91.25 85 PRO A C 1
ATOM 588 O O . PRO A 1 85 ? 3.913 3.533 -15.386 1.00 91.25 85 PRO A O 1
ATOM 591 N N . GLU A 1 86 ? 3.603 1.691 -14.165 1.00 92.88 86 GLU A N 1
ATOM 592 C CA . GLU A 1 86 ? 2.313 2.057 -13.599 1.00 92.88 86 GLU A CA 1
ATOM 593 C C . GLU A 1 86 ? 2.406 2.036 -12.081 1.00 92.88 86 GLU A C 1
ATOM 595 O O . GLU A 1 86 ? 2.932 1.100 -11.484 1.00 92.88 86 GLU A O 1
ATOM 600 N N . LEU A 1 87 ? 1.905 3.080 -11.433 1.00 94.94 87 LEU A N 1
ATOM 601 C CA . LEU A 1 87 ? 1.842 3.111 -9.981 1.00 94.94 87 LEU A CA 1
ATOM 602 C C . LEU A 1 87 ? 0.733 2.166 -9.507 1.00 94.94 87 LEU A C 1
ATOM 604 O O . LEU A 1 87 ? -0.422 2.336 -9.893 1.00 94.94 87 LEU A O 1
ATOM 608 N N . LEU A 1 88 ? 1.058 1.211 -8.631 1.00 94.31 88 LEU A N 1
ATOM 609 C CA . LEU A 1 88 ? 0.053 0.318 -8.055 1.00 94.31 88 LEU A CA 1
ATOM 610 C C . LEU A 1 88 ? -1.004 1.151 -7.305 1.00 94.31 88 LEU A C 1
ATOM 612 O O . LEU A 1 88 ? -0.615 1.988 -6.482 1.00 94.31 88 LEU A O 1
ATOM 616 N N . PRO A 1 89 ? -2.317 0.958 -7.533 1.00 94.88 89 PRO A N 1
ATOM 617 C CA . PRO A 1 89 ? -3.341 1.728 -6.835 1.00 94.88 89 PRO A CA 1
ATOM 618 C C . PRO A 1 89 ? -3.253 1.567 -5.313 1.00 94.88 89 PRO A C 1
ATOM 620 O O . PRO A 1 89 ? -2.861 0.517 -4.801 1.00 94.88 89 PRO A O 1
ATOM 623 N N . ALA A 1 90 ? -3.613 2.616 -4.572 1.00 95.62 90 ALA A N 1
ATOM 624 C CA . ALA A 1 90 ? -3.664 2.545 -3.115 1.00 95.62 90 ALA A CA 1
ATOM 625 C C . ALA A 1 90 ? -4.696 1.502 -2.651 1.00 95.62 90 ALA A C 1
ATOM 627 O O . ALA A 1 90 ? -5.669 1.200 -3.349 1.00 95.62 90 ALA A O 1
ATOM 628 N N . GLY A 1 91 ? -4.460 0.921 -1.478 1.00 95.12 91 GLY A N 1
ATOM 629 C CA . GLY A 1 91 ? -5.358 -0.069 -0.884 1.00 95.12 91 GLY A CA 1
ATOM 630 C C . GLY A 1 91 ? -5.417 -1.399 -1.639 1.00 95.12 91 GLY A C 1
ATOM 631 O O . GLY A 1 91 ? -6.382 -2.146 -1.475 1.00 95.12 91 GLY A O 1
ATOM 632 N N . SER A 1 92 ? -4.431 -1.690 -2.492 1.00 93.25 92 SER A N 1
ATOM 633 C CA . SER A 1 92 ? -4.495 -2.810 -3.431 1.00 93.25 92 SER A CA 1
ATOM 634 C C . SER A 1 92 ? -3.429 -3.870 -3.190 1.00 93.25 92 SER A C 1
ATOM 636 O O . SER A 1 92 ? -2.314 -3.587 -2.751 1.00 93.25 92 SER A O 1
ATOM 638 N N . VAL A 1 93 ? -3.791 -5.103 -3.537 1.00 93.12 93 VAL A N 1
ATOM 639 C CA . VAL A 1 93 ? -2.915 -6.274 -3.567 1.00 93.12 93 VAL A CA 1
ATOM 640 C C . VAL A 1 93 ? -2.931 -6.847 -4.980 1.00 93.12 93 VAL A C 1
ATOM 642 O O . VAL A 1 93 ? -3.996 -7.154 -5.511 1.00 93.12 93 VAL A O 1
ATOM 645 N N . ARG A 1 94 ? -1.761 -7.006 -5.594 1.00 89.50 94 ARG A N 1
ATOM 646 C CA . ARG A 1 94 ? -1.595 -7.548 -6.943 1.00 89.50 94 ARG A CA 1
ATOM 647 C C . ARG A 1 94 ? -0.677 -8.772 -6.917 1.00 89.50 94 ARG A C 1
ATOM 649 O O . ARG A 1 94 ? 0.505 -8.616 -6.618 1.00 89.50 94 ARG A O 1
ATOM 656 N N . PRO A 1 95 ? -1.165 -9.973 -7.258 1.00 85.94 95 PRO A N 1
ATOM 657 C CA . PRO A 1 95 ? -0.302 -11.138 -7.426 1.00 85.94 95 PRO A CA 1
ATOM 658 C C . PRO A 1 95 ? 0.740 -10.898 -8.528 1.00 85.94 95 PRO A C 1
ATOM 660 O O . PRO A 1 95 ? 0.394 -10.410 -9.605 1.00 85.94 95 PRO A O 1
ATOM 663 N N . LEU A 1 96 ? 2.003 -11.255 -8.285 1.00 78.31 96 LEU A N 1
ATOM 664 C CA . LEU A 1 96 ? 3.021 -11.273 -9.335 1.00 78.31 96 LEU A CA 1
ATOM 665 C C . LEU A 1 96 ? 2.986 -12.606 -10.084 1.00 78.31 96 LEU A C 1
ATOM 667 O O . LEU A 1 96 ? 2.858 -13.682 -9.494 1.00 78.31 96 LEU A O 1
ATOM 671 N N . ARG A 1 97 ? 3.114 -12.529 -11.409 1.00 64.19 97 ARG A N 1
ATOM 672 C CA . ARG A 1 97 ? 3.250 -13.698 -12.282 1.00 64.19 97 ARG A CA 1
ATOM 673 C C . ARG A 1 97 ? 4.648 -14.302 -12.096 1.00 64.19 97 ARG A C 1
ATOM 675 O O . ARG A 1 97 ? 5.624 -13.561 -12.035 1.00 64.19 97 ARG A O 1
ATOM 682 N N . GLY A 1 98 ? 4.747 -15.630 -12.010 1.00 56.34 98 GLY A N 1
ATOM 683 C CA . GLY A 1 98 ? 6.020 -16.346 -11.822 1.00 56.34 98 GLY A CA 1
ATOM 684 C C . GLY A 1 98 ? 6.228 -16.962 -10.433 1.00 56.34 98 GLY A C 1
ATOM 685 O O . GLY A 1 98 ? 7.194 -17.702 -10.248 1.00 56.3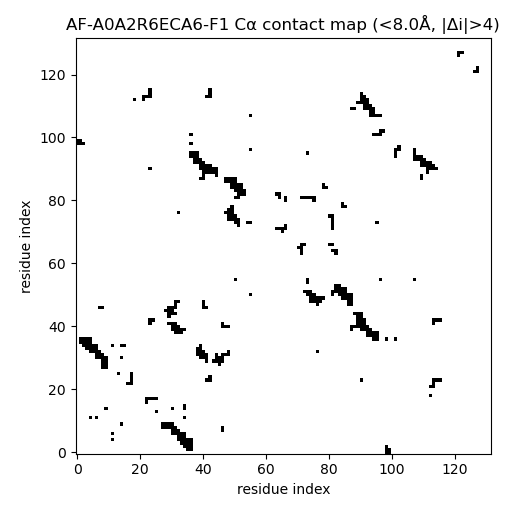4 98 GLY A O 1
ATOM 686 N N . ASP A 1 99 ? 5.319 -16.730 -9.478 1.00 54.38 99 ASP A N 1
ATOM 687 C CA . ASP A 1 99 ? 5.259 -17.545 -8.262 1.00 54.38 99 ASP A CA 1
ATOM 688 C C . ASP A 1 99 ? 4.404 -18.807 -8.513 1.00 54.38 99 ASP A C 1
ATOM 690 O O . ASP A 1 99 ? 3.247 -18.687 -8.935 1.00 54.38 99 ASP A O 1
ATOM 694 N N . PRO A 1 100 ? 4.927 -20.023 -8.259 1.00 50.06 100 PRO A N 1
ATOM 695 C CA . PRO A 1 100 ? 4.198 -21.264 -8.513 1.00 50.06 100 PRO A CA 1
ATOM 696 C C . PRO A 1 100 ? 2.924 -21.419 -7.660 1.00 50.06 100 PRO A C 1
ATOM 698 O O . PRO A 1 100 ? 2.055 -22.206 -8.021 1.00 50.06 100 PRO A O 1
ATOM 701 N N . ALA A 1 101 ? 2.773 -20.679 -6.552 1.00 52.22 101 ALA A N 1
ATOM 702 C CA . ALA A 1 101 ? 1.550 -20.656 -5.742 1.00 52.22 101 ALA A CA 1
ATOM 703 C C . ALA A 1 101 ? 0.490 -19.659 -6.260 1.00 52.22 101 ALA A C 1
ATOM 705 O O . ALA A 1 101 ? -0.633 -19.601 -5.736 1.00 52.22 101 ALA A O 1
ATOM 706 N N . SER A 1 102 ? 0.842 -18.867 -7.275 1.00 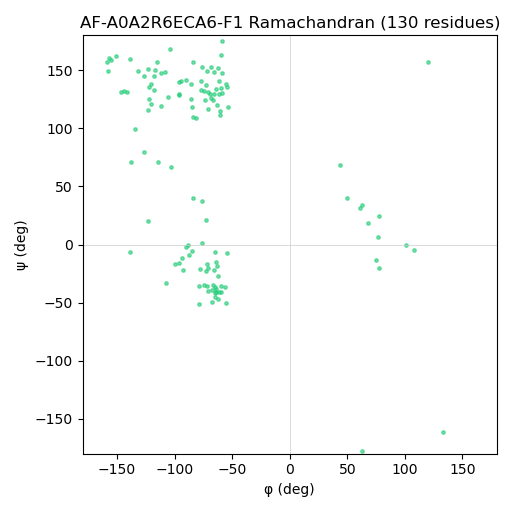50.72 102 SER A N 1
ATOM 707 C CA . SER A 1 102 ? -0.038 -17.915 -7.958 1.00 50.72 102 SER A CA 1
ATOM 708 C C . SER A 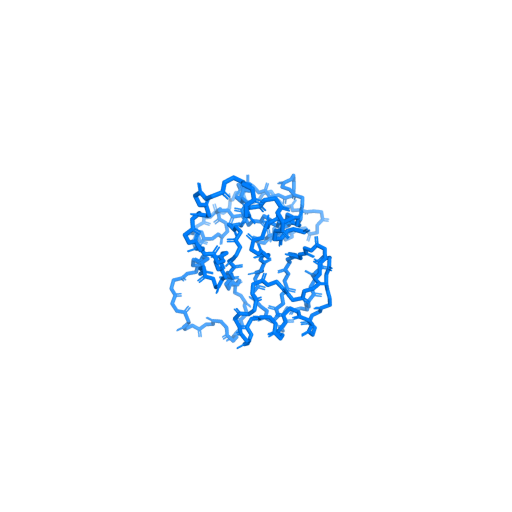1 102 ? -0.652 -18.505 -9.240 1.00 50.72 102 SER A C 1
ATOM 710 O O . SER A 1 102 ? -1.663 -18.002 -9.737 1.00 50.72 102 SER A O 1
ATOM 712 N N . GLU A 1 103 ? -0.104 -19.614 -9.757 1.00 49.47 103 GLU A N 1
ATOM 713 C CA . GLU A 1 103 ? -0.639 -20.303 -10.936 1.00 49.47 103 GLU A CA 1
ATOM 714 C C . GLU A 1 103 ? -2.055 -20.845 -10.659 1.00 49.47 103 GLU A C 1
ATOM 716 O O . GLU A 1 103 ? -2.277 -21.634 -9.742 1.00 49.47 103 GLU A O 1
ATOM 721 N N . GLY A 1 104 ? -3.039 -20.385 -11.440 1.00 51.12 104 GLY A N 1
ATOM 722 C CA . GLY A 1 104 ? -4.453 -20.772 -11.317 1.00 51.12 104 GLY A CA 1
ATOM 723 C C . GLY A 1 104 ? -5.361 -19.763 -10.601 1.00 51.12 104 GLY A C 1
ATOM 724 O O . GLY A 1 104 ? -6.563 -20.008 -10.489 1.00 51.12 104 GLY A O 1
ATOM 725 N N . ARG A 1 105 ? -4.836 -18.619 -10.140 1.00 53.31 105 ARG A N 1
ATOM 726 C CA . ARG A 1 105 ? -5.592 -17.628 -9.356 1.00 53.31 105 ARG A CA 1
ATOM 727 C C . ARG A 1 105 ? -6.016 -16.397 -10.183 1.00 53.31 105 ARG A C 1
ATOM 729 O O . ARG A 1 105 ? -5.574 -15.296 -9.903 1.00 53.31 105 ARG A O 1
ATOM 736 N N . GLY A 1 106 ? -6.915 -16.580 -11.156 1.00 48.81 106 GLY A N 1
ATOM 737 C CA . GLY A 1 106 ? -7.609 -15.479 -11.859 1.00 48.81 106 GLY A CA 1
ATOM 738 C C . GLY A 1 106 ? -6.719 -14.516 -12.667 1.00 48.81 106 GLY A C 1
ATOM 739 O O . GLY A 1 106 ? -5.514 -14.716 -12.791 1.00 48.81 106 GLY A O 1
ATOM 740 N N . GLU A 1 107 ? -7.331 -13.491 -13.267 1.00 53.25 107 GLU A N 1
ATOM 741 C CA . GLU A 1 107 ? -6.621 -12.476 -14.064 1.00 53.25 107 GLU A CA 1
ATOM 742 C C . GLU A 1 107 ? -5.600 -11.701 -13.196 1.00 53.25 107 GLU A C 1
ATOM 744 O O . GLU A 1 107 ? -5.919 -11.372 -12.050 1.00 53.25 107 GLU A O 1
ATOM 749 N N . PRO A 1 108 ? -4.394 -11.369 -13.707 1.00 58.41 108 PRO A N 1
ATOM 750 C CA . PRO A 1 108 ? -3.277 -10.785 -12.942 1.00 58.41 108 PRO A CA 1
ATOM 751 C C . PRO A 1 108 ? -3.450 -9.284 -12.604 1.00 58.41 108 PRO A C 1
ATOM 753 O O . PRO A 1 108 ? -2.493 -8.496 -12.629 1.00 58.41 108 PRO A O 1
ATOM 756 N N . GLY A 1 109 ? -4.680 -8.874 -12.295 1.00 68.94 109 GLY A N 1
ATOM 757 C CA . GLY A 1 109 ? -5.049 -7.513 -11.917 1.00 68.94 109 GLY A CA 1
ATOM 758 C C . GLY A 1 109 ? -4.829 -7.219 -10.432 1.00 68.94 109 GLY A C 1
ATOM 759 O O . GLY A 1 109 ? -4.800 -8.113 -9.584 1.00 68.94 109 GLY A O 1
ATOM 760 N N . ALA A 1 110 ? -4.681 -5.935 -10.104 1.00 80.56 110 ALA A N 1
ATOM 761 C CA . ALA A 1 110 ? -4.690 -5.481 -8.719 1.00 80.56 110 ALA A CA 1
ATOM 762 C C . ALA A 1 110 ? -6.104 -5.622 -8.128 1.00 80.56 110 ALA A C 1
ATOM 764 O O . ALA A 1 110 ? -7.079 -5.149 -8.708 1.00 80.56 110 ALA A O 1
ATOM 765 N N . ARG A 1 111 ? -6.218 -6.252 -6.957 1.00 88.06 111 ARG A N 1
ATOM 766 C CA . ARG A 1 111 ? -7.457 -6.326 -6.179 1.00 88.06 111 ARG A CA 1
ATOM 767 C C . ARG A 1 111 ? -7.451 -5.237 -5.118 1.00 88.06 111 ARG A C 1
ATOM 769 O O . ARG A 1 111 ? -6.519 -5.183 -4.320 1.00 88.06 111 ARG A O 1
ATOM 776 N N . GLN A 1 112 ? -8.512 -4.443 -5.043 1.00 88.88 112 GLN A N 1
ATOM 777 C CA . GLN A 1 112 ? -8.717 -3.533 -3.919 1.00 88.88 112 GLN A CA 1
ATOM 778 C C . GLN A 1 112 ? -9.080 -4.345 -2.666 1.00 88.88 112 GLN A C 1
ATOM 780 O O . GLN A 1 112 ? -10.073 -5.073 -2.648 1.00 88.88 112 GLN A O 1
ATOM 785 N N . VAL A 1 113 ? -8.221 -4.282 -1.650 1.00 91.44 113 VAL A N 1
ATOM 786 C CA . VAL A 1 113 ? -8.351 -5.032 -0.388 1.00 91.44 113 VAL A CA 1
ATOM 787 C C . VAL A 1 113 ? -8.743 -4.115 0.760 1.00 91.44 113 VAL A C 1
ATOM 789 O O . VAL A 1 113 ? -9.492 -4.535 1.637 1.00 91.44 113 VAL A O 1
ATOM 792 N N . TRP A 1 114 ? -8.278 -2.868 0.728 1.00 93.25 114 TRP A N 1
ATOM 793 C CA . TRP A 1 114 ? -8.559 -1.872 1.749 1.00 93.25 114 TRP A CA 1
ATOM 794 C C . TRP A 1 114 ? -9.222 -0.649 1.127 1.00 93.25 114 TRP A C 1
ATOM 796 O O . TRP A 1 114 ? -8.771 -0.134 0.104 1.00 93.25 114 TRP A O 1
ATOM 806 N N . THR A 1 115 ? -10.259 -0.159 1.791 1.00 89.88 115 THR A N 1
ATOM 807 C CA . THR A 1 115 ? -10.878 1.141 1.537 1.00 89.88 115 THR A CA 1
ATOM 808 C C . THR A 1 115 ? -10.849 1.941 2.827 1.00 89.88 115 THR A C 1
ATOM 810 O O . THR A 1 115 ? -10.862 1.368 3.921 1.00 89.88 115 THR A O 1
ATOM 813 N N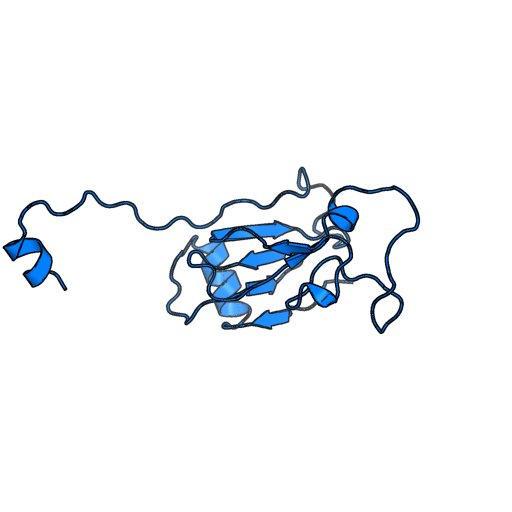 . LEU A 1 116 ? -10.792 3.266 2.716 1.00 88.00 116 LEU A N 1
ATOM 814 C CA . LEU A 1 116 ? -10.989 4.098 3.894 1.00 88.00 116 LEU A CA 1
ATOM 815 C C . LEU A 1 116 ? -12.430 3.944 4.398 1.00 88.00 116 LEU A C 1
ATOM 817 O O . LEU A 1 116 ? -13.333 3.715 3.589 1.00 88.00 116 LEU A O 1
ATOM 821 N N . PRO A 1 117 ? -12.650 4.061 5.718 1.00 81.00 117 PRO A N 1
ATOM 822 C CA . PRO A 1 117 ? -13.984 4.286 6.244 1.00 81.00 117 PRO A CA 1
ATOM 823 C C . PRO A 1 117 ? -14.591 5.521 5.572 1.00 81.00 117 PRO A C 1
ATOM 825 O O . PRO A 1 117 ? -13.915 6.542 5.450 1.00 81.00 117 PRO A O 1
ATOM 828 N N . ASP A 1 118 ? -15.854 5.420 5.171 1.00 82.69 118 ASP A N 1
ATOM 829 C CA . ASP A 1 118 ? -16.628 6.515 4.580 1.00 82.69 118 ASP A CA 1
ATOM 830 C C . ASP A 1 118 ? -17.784 6.882 5.528 1.00 82.69 118 ASP A C 1
ATOM 832 O O . ASP A 1 118 ? -18.925 6.471 5.303 1.00 82.69 118 ASP A O 1
ATOM 836 N N . PRO A 1 119 ? -17.494 7.511 6.686 1.00 82.94 119 PRO A N 1
ATOM 837 C CA . PRO A 1 119 ? -18.536 7.964 7.594 1.00 82.94 119 PRO A CA 1
ATOM 838 C C . PRO A 1 119 ? -19.264 9.178 7.007 1.00 82.94 119 PRO A C 1
ATOM 840 O O . PRO A 1 119 ? -18.660 10.007 6.323 1.00 82.94 119 PRO A O 1
ATOM 843 N N . ASP A 1 120 ? -20.547 9.326 7.340 1.00 85.94 120 ASP A N 1
ATOM 844 C CA . ASP A 1 120 ? -21.275 10.556 7.040 1.00 85.94 120 ASP A CA 1
ATOM 845 C C . ASP A 1 120 ? -20.542 11.771 7.641 1.00 85.94 120 ASP A C 1
ATOM 847 O O . ASP A 1 120 ? -20.081 11.709 8.787 1.00 85.94 120 ASP A O 1
ATOM 851 N N . PRO A 1 121 ? -20.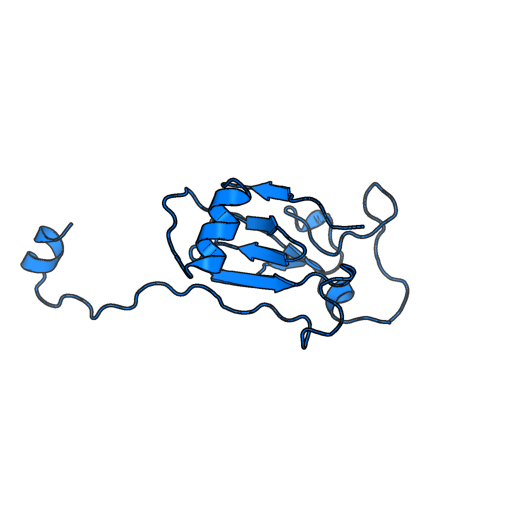439 12.889 6.902 1.00 83.75 121 PRO A N 1
ATOM 852 C CA . PRO A 1 121 ? -19.824 14.094 7.432 1.00 83.75 121 PRO A CA 1
ATOM 853 C C . PRO A 1 121 ? -20.650 14.636 8.602 1.00 83.75 121 PRO A C 1
ATOM 855 O O . PRO A 1 121 ? -21.873 14.784 8.487 1.00 83.75 121 PRO A O 1
ATOM 858 N N . GLU A 1 122 ? -19.976 14.986 9.701 1.00 85.94 122 GLU A N 1
ATOM 859 C CA . GLU A 1 122 ? -20.596 15.750 10.784 1.00 85.94 122 GLU A CA 1
ATOM 860 C C . GLU A 1 122 ? -21.048 17.110 10.236 1.00 85.94 122 GLU A C 1
ATOM 862 O O . GLU A 1 122 ? -20.306 17.798 9.530 1.00 85.94 122 GLU A O 1
ATOM 867 N N . ARG A 1 123 ? -22.305 17.464 10.506 1.00 85.25 123 ARG A N 1
ATOM 868 C CA . ARG A 1 123 ? -22.942 18.686 9.995 1.00 85.25 123 ARG A CA 1
ATOM 869 C C . ARG A 1 123 ? -22.955 19.802 11.030 1.00 85.25 123 ARG A C 1
ATOM 871 O O . ARG A 1 123 ? -23.181 20.951 10.655 1.00 85.25 123 ARG A O 1
ATOM 878 N N . ASP A 1 124 ? -22.746 19.468 12.298 1.00 87.94 124 ASP A N 1
ATOM 879 C CA . ASP A 1 124 ? -22.562 20.432 13.371 1.00 87.94 124 ASP A CA 1
ATOM 880 C C . ASP A 1 124 ? -21.095 20.878 13.427 1.00 87.94 124 ASP A C 1
ATOM 882 O O . ASP A 1 124 ? -20.210 20.104 13.778 1.00 87.94 124 ASP A O 1
ATOM 886 N N . GLU A 1 125 ? -20.820 22.128 13.049 1.00 81.56 125 GLU A N 1
ATOM 887 C CA . GLU A 1 125 ? -19.450 22.661 13.000 1.00 81.56 125 GLU A CA 1
ATOM 888 C C . GLU A 1 125 ? -18.763 22.613 14.376 1.00 81.56 125 GLU A C 1
ATOM 890 O O . GLU A 1 125 ? -17.595 22.235 14.478 1.00 81.56 125 GLU A O 1
ATOM 895 N N . GLU A 1 126 ? -19.492 22.947 15.443 1.00 80.06 126 GLU A N 1
ATOM 896 C CA . GLU A 1 126 ? -18.954 22.974 16.807 1.00 80.06 126 GLU A CA 1
ATOM 897 C C . GLU A 1 126 ? -18.683 21.548 17.328 1.00 80.06 126 GLU A C 1
ATOM 899 O O . GLU A 1 126 ? -17.623 21.278 17.901 1.00 80.06 126 GLU A O 1
ATOM 904 N N . GLY A 1 127 ? -19.579 20.603 17.033 1.00 75.81 127 GLY A N 1
ATOM 905 C CA . GLY A 1 127 ? -19.419 19.173 17.291 1.00 75.81 127 GLY A CA 1
ATOM 906 C C . GLY A 1 127 ? -18.287 18.531 16.489 1.00 75.81 127 GLY A C 1
ATOM 907 O O . GLY A 1 127 ? -17.555 17.701 17.032 1.00 75.81 127 GLY A O 1
ATOM 908 N N . ALA A 1 128 ? -18.072 18.954 15.241 1.00 79.31 128 ALA A N 1
ATOM 909 C CA . ALA A 1 128 ? -16.982 18.463 14.402 1.00 79.31 128 ALA A CA 1
ATOM 910 C C . ALA A 1 128 ? -15.605 18.832 14.975 1.00 79.31 128 ALA A C 1
ATOM 912 O O . ALA A 1 128 ? -14.696 18.003 14.978 1.00 79.31 128 ALA A O 1
ATOM 913 N N . VAL A 1 129 ? -15.448 20.055 15.495 1.00 81.62 129 VAL A N 1
ATOM 914 C CA . VAL A 1 129 ? -14.189 20.504 16.115 1.00 81.62 129 VAL A CA 1
ATOM 915 C C . VAL A 1 129 ? -13.957 19.825 17.467 1.00 81.62 129 VAL A C 1
ATOM 917 O O . VAL A 1 129 ? -12.818 19.506 17.799 1.00 81.62 129 VAL A O 1
ATOM 920 N N . ALA A 1 130 ? -15.016 19.569 18.240 1.00 75.75 130 ALA A N 1
ATOM 921 C CA . ALA A 1 130 ? -14.908 18.929 19.552 1.00 75.75 130 ALA A CA 1
ATOM 922 C C . ALA A 1 130 ? -14.552 17.427 19.499 1.00 75.75 130 ALA A C 1
ATOM 924 O O . ALA A 1 130 ? -14.146 16.866 20.517 1.00 75.75 130 ALA A O 1
ATOM 925 N N . ALA A 1 131 ? -14.715 16.771 18.346 1.00 63.72 131 ALA A N 1
ATOM 926 C CA . ALA A 1 131 ? -14.475 15.338 18.163 1.00 63.72 131 ALA A CA 1
ATOM 927 C C . ALA A 1 131 ? -13.024 14.965 17.775 1.00 63.72 131 ALA A C 1
ATOM 929 O O . ALA A 1 131 ? -12.745 13.775 17.602 1.00 63.72 131 ALA A O 1
ATOM 930 N N . VAL A 1 132 ? -12.124 15.949 17.625 1.00 59.25 132 VAL A N 1
ATOM 931 C CA . VAL A 1 132 ? -10.715 15.780 17.198 1.00 59.25 132 VAL A CA 1
ATOM 932 C C . VAL A 1 132 ? -9.740 15.842 18.371 1.00 59.25 132 VAL A C 1
ATOM 934 O O . VAL A 1 132 ? -9.887 16.739 19.230 1.00 59.25 132 VAL A O 1
#

Sequence (132 aa):
MTLEADLRGASAATVRGAIERGDPLPGTAGFAGLVDGALVRDVLGRELVYVDRESADEGASAGARAGANGSASAWSFDPGGLADPELLPAGSVRPLRGDPASEGRGEPGARQVWTLPDPDPERDEEGAVAAV

Solvent-accessible surface area (backbone atoms only — not comparable to full-atom values): 7931 Å² total; per-residue (Å²): 119,82,58,74,68,49,61,43,67,53,54,68,68,58,52,50,52,23,63,77,67,53,45,53,73,82,81,65,88,32,24,17,32,35,46,87,43,24,37,37,22,31,46,82,41,70,32,65,37,25,33,20,50,62,67,71,73,49,100,66,80,94,76,76,63,56,30,104,76,72,53,62,55,60,50,39,74,51,54,90,64,37,85,44,57,39,74,61,58,51,7,19,41,24,58,43,88,83,29,81,91,49,68,89,67,75,77,84,54,71,40,79,66,30,66,78,88,83,73,82,79,76,83,48,70,71,61,52,62,71,74,108

Radius of gyration: 17.58 Å; Cα contacts (8 Å, |Δi|>4): 235; chains: 1; bounding box: 44×44×47 Å

Secondary structure (DSSP, 8-state):
-PPPPEEESS-HHHHHHHHHHT-S--SSS--EEEETTEEEE-TT--S--EEEHHHHH-S--S-----TTSS--SEESSGGGSSSEEEPPTTEEEEPTT-TTTTTSS-SPPEE------PPPP--HHHHHHT-